Protein AF-A0A416NG43-F1 (afdb_monomer_lite)

Radius of gyration: 13.63 Å; chains: 1; bounding box: 38×30×33 Å

Foldseek 3Di:
DDPPPPPPDDPPDDDPDAWEFAPKFPKDFDPDQDFDWADDPPALKTKTKFFQADLVQQWTDGPNGTHRDDSVRHDPPDDGGTMIIIMGNDTHDD

pLDDT: mean 90.57, std 11.24, range [39.09, 98.0]

Sequence (94 aa):
MERTCPCSYEIGDVLTEPLECLNTDNIILCETNDNIIEKMEGEFKYKLRGKLMDMLNGIVEVKGFKLHIDEDKIPKDMSNGMCIQFEASRIDLW

Secondary structure (DSSP, 8-state):
--------PPTT----SPEEEET-EEEEEES----EEEEPTTSS-EEEEEEEEETTTTEEEETTEEEE--GGGS-TT--TT-EEEEEESEEE--

Structure (mmCIF, N/CA/C/O backbone):
data_AF-A0A416NG43-F1
#
_entry.id   AF-A0A416NG43-F1
#
loop_
_atom_site.group_PDB
_atom_site.id
_atom_site.type_symbol
_atom_site.label_atom_id
_atom_site.label_alt_id
_atom_site.label_comp_id
_atom_site.label_asym_id
_atom_site.label_entity_id
_atom_site.label_seq_id
_atom_site.pdbx_PDB_ins_code
_atom_site.Cartn_x
_atom_site.Cartn_y
_atom_site.Cartn_z
_atom_site.occupancy
_atom_site.B_iso_or_equiv
_atom_site.auth_seq_id
_atom_site.auth_comp_id
_atom_site.auth_asym_id
_atom_site.auth_atom_id
_atom_site.pdbx_PDB_model_num
ATOM 1 N N . MET A 1 1 ? 25.256 -11.220 7.720 1.00 39.09 1 MET A N 1
ATOM 2 C CA . MET A 1 1 ? 25.112 -11.922 6.429 1.00 39.09 1 MET A CA 1
ATOM 3 C C . MET A 1 1 ? 24.018 -11.185 5.683 1.00 39.09 1 MET A C 1
ATOM 5 O O . MET A 1 1 ? 22.851 -11.404 5.978 1.00 39.09 1 MET A O 1
ATOM 9 N N . GLU A 1 2 ? 24.390 -10.204 4.863 1.00 47.78 2 GLU A N 1
ATOM 10 C CA . GLU A 1 2 ? 23.428 -9.438 4.065 1.00 47.78 2 GLU A CA 1
ATOM 11 C C . GLU A 1 2 ? 22.878 -10.369 2.985 1.00 47.78 2 GLU A C 1
ATOM 13 O O . GLU A 1 2 ? 23.621 -10.851 2.132 1.00 47.78 2 GLU A O 1
ATOM 18 N N . ARG A 1 3 ? 21.592 -10.711 3.080 1.00 46.94 3 ARG A N 1
ATOM 19 C CA . ARG A 1 3 ? 20.892 -11.409 2.005 1.00 46.94 3 ARG A CA 1
ATOM 20 C C . ARG A 1 3 ? 20.505 -10.352 0.983 1.00 46.94 3 ARG A C 1
ATOM 22 O O . ARG A 1 3 ? 19.462 -9.727 1.111 1.00 46.94 3 ARG A O 1
ATOM 29 N N . THR A 1 4 ? 21.354 -10.118 -0.007 1.00 52.59 4 THR A N 1
ATOM 30 C CA . THR A 1 4 ? 20.903 -9.498 -1.250 1.00 52.59 4 THR A CA 1
ATOM 31 C C . THR A 1 4 ? 20.074 -10.551 -1.979 1.00 52.59 4 THR A C 1
ATOM 33 O O . THR A 1 4 ? 20.628 -11.445 -2.615 1.00 52.59 4 THR A O 1
ATOM 36 N N . CYS A 1 5 ? 18.749 -10.528 -1.817 1.00 59.12 5 CYS A N 1
ATOM 37 C CA . CYS A 1 5 ? 17.873 -11.332 -2.665 1.00 59.12 5 CYS A CA 1
ATOM 38 C C . CYS A 1 5 ? 18.046 -10.826 -4.106 1.00 59.12 5 CYS A C 1
ATOM 40 O O . CYS A 1 5 ? 17.762 -9.654 -4.364 1.00 59.12 5 CYS A O 1
ATOM 42 N N . PRO A 1 6 ? 18.573 -11.635 -5.044 1.00 73.50 6 PRO A N 1
ATOM 43 C CA . PRO A 1 6 ? 18.583 -11.237 -6.441 1.00 73.50 6 PRO A CA 1
ATOM 44 C C . PRO A 1 6 ? 17.128 -11.100 -6.890 1.00 73.50 6 PRO A C 1
ATOM 46 O O . PRO A 1 6 ? 16.334 -12.023 -6.707 1.00 73.50 6 PRO A O 1
ATOM 49 N N . CYS A 1 7 ? 16.775 -9.939 -7.441 1.00 77.06 7 CYS A N 1
ATOM 50 C CA . CYS A 1 7 ? 15.471 -9.752 -8.062 1.00 77.06 7 CYS A CA 1
ATOM 51 C C . CYS A 1 7 ? 15.331 -10.794 -9.180 1.00 77.06 7 CYS A C 1
ATOM 53 O O . CYS A 1 7 ? 16.156 -10.823 -10.092 1.00 77.06 7 CYS A O 1
ATOM 55 N N . SER A 1 8 ? 14.339 -11.676 -9.064 1.00 83.69 8 SER A N 1
ATOM 56 C CA . SER A 1 8 ? 14.088 -12.758 -10.028 1.00 83.69 8 SER A CA 1
ATOM 57 C C . SER A 1 8 ? 13.07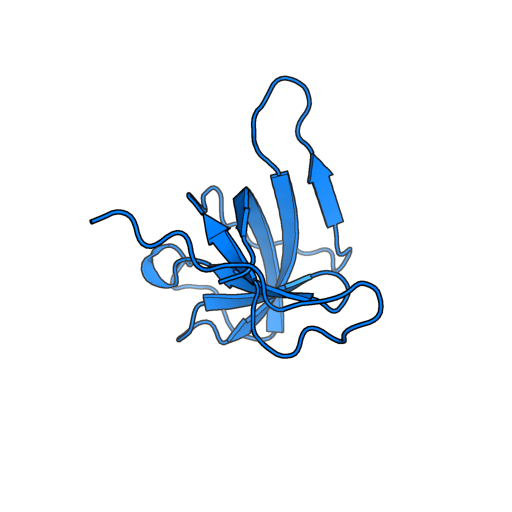8 -12.376 -11.112 1.00 83.69 8 SER A C 1
ATOM 59 O O . SER A 1 8 ? 12.777 -13.197 -11.973 1.00 83.69 8 SER A O 1
ATOM 61 N N . TYR A 1 9 ? 12.570 -11.143 -11.057 1.00 85.19 9 TYR A N 1
ATOM 62 C CA . TYR A 1 9 ? 11.619 -10.609 -12.019 1.00 85.19 9 TYR A CA 1
ATOM 63 C C . TYR A 1 9 ? 12.330 -10.046 -13.244 1.00 85.19 9 TYR A C 1
ATOM 65 O O . TYR A 1 9 ? 13.288 -9.277 -13.131 1.00 85.19 9 TYR A O 1
ATOM 73 N N . GLU A 1 10 ? 11.788 -10.371 -14.409 1.00 89.31 10 GLU A N 1
ATOM 74 C CA . GLU A 1 10 ? 12.196 -9.842 -15.700 1.00 89.31 10 GLU A CA 1
ATOM 75 C C . GLU A 1 10 ? 11.201 -8.784 -16.199 1.00 89.31 10 GLU A C 1
ATOM 77 O O . GLU A 1 10 ? 10.047 -8.683 -15.769 1.00 89.31 10 GLU A O 1
ATOM 82 N N . ILE A 1 11 ? 11.643 -7.957 -17.147 1.00 87.69 11 ILE A N 1
ATOM 83 C CA . ILE A 1 11 ? 10.762 -6.965 -17.771 1.00 87.69 11 ILE A CA 1
ATOM 84 C C . ILE A 1 11 ? 9.637 -7.690 -18.519 1.00 87.69 11 ILE A C 1
ATOM 86 O O . ILE A 1 11 ? 9.887 -8.446 -19.455 1.00 87.69 11 ILE A O 1
ATOM 90 N N . GLY A 1 12 ? 8.394 -7.380 -18.149 1.00 90.12 12 GLY A N 1
ATOM 91 C CA . GLY A 1 12 ? 7.190 -7.994 -18.713 1.00 90.12 12 GLY A CA 1
ATOM 92 C C . GLY A 1 12 ? 6.503 -8.976 -17.767 1.00 90.12 12 GLY A C 1
ATOM 93 O O . GLY A 1 12 ? 5.359 -9.349 -18.033 1.00 90.12 12 GLY A O 1
ATOM 94 N N . ASP A 1 13 ? 7.149 -9.339 -16.658 1.00 89.88 13 ASP A N 1
ATOM 95 C CA . ASP A 1 13 ? 6.531 -10.172 -15.635 1.00 89.88 13 ASP A CA 1
ATOM 96 C C . ASP A 1 13 ? 5.364 -9.463 -14.945 1.00 89.88 13 ASP A C 1
ATOM 98 O O . ASP A 1 13 ? 5.335 -8.240 -14.764 1.00 89.88 13 ASP A O 1
ATOM 102 N N . VAL A 1 14 ? 4.385 -10.267 -14.533 1.00 88.88 14 VAL A N 1
ATOM 103 C CA . VAL A 1 14 ? 3.253 -9.815 -13.727 1.00 88.88 14 VAL A CA 1
ATOM 104 C C . VAL A 1 14 ? 3.587 -10.038 -12.259 1.00 88.88 14 VAL A C 1
ATOM 106 O O . VAL A 1 14 ? 3.793 -11.169 -11.825 1.00 88.88 14 VAL A O 1
ATOM 109 N N . LEU A 1 15 ? 3.592 -8.955 -11.487 1.00 88.06 15 LEU A N 1
ATOM 110 C CA . LEU A 1 15 ? 3.792 -8.999 -10.042 1.00 88.06 15 LEU A CA 1
ATOM 111 C C . LEU A 1 15 ? 2.502 -9.482 -9.366 1.00 88.06 15 LEU A C 1
ATOM 113 O O . LEU A 1 15 ? 1.465 -8.822 -9.456 1.00 88.06 15 LEU A O 1
ATOM 117 N N . THR A 1 16 ? 2.551 -10.648 -8.720 1.00 87.69 16 THR A N 1
ATOM 118 C CA . THR A 1 16 ? 1.401 -11.230 -8.000 1.00 87.69 16 THR A CA 1
ATOM 119 C C . THR A 1 16 ? 1.456 -10.981 -6.499 1.00 87.69 16 THR A C 1
ATOM 121 O O . THR A 1 16 ? 0.405 -10.837 -5.863 1.00 87.69 16 THR A O 1
ATOM 124 N N . GLU A 1 17 ? 2.672 -10.916 -5.959 1.00 91.44 17 GLU A N 1
ATOM 125 C CA . GLU A 1 17 ? 2.938 -10.663 -4.548 1.00 91.44 17 GLU A CA 1
ATOM 126 C C . GLU A 1 17 ? 2.909 -9.159 -4.232 1.00 91.44 17 GLU A C 1
ATOM 128 O O . GLU A 1 17 ? 3.218 -8.341 -5.108 1.00 91.44 17 GLU A O 1
ATOM 133 N N . PRO A 1 18 ? 2.522 -8.769 -3.004 1.00 95.12 18 PRO A N 1
ATOM 134 C CA . PRO A 1 18 ? 2.593 -7.380 -2.573 1.00 95.12 18 PRO A CA 1
ATOM 135 C C . PRO A 1 18 ? 4.024 -6.825 -2.597 1.00 95.12 18 PRO A C 1
ATOM 137 O O . PRO A 1 18 ? 4.977 -7.529 -2.273 1.00 95.12 18 PRO A O 1
ATOM 140 N N . LEU A 1 19 ? 4.165 -5.545 -2.941 1.00 94.75 19 LEU A N 1
ATOM 141 C CA . LEU A 1 19 ? 5.422 -4.803 -2.808 1.00 94.75 19 LEU A CA 1
ATOM 142 C C . LEU A 1 19 ? 5.557 -4.240 -1.400 1.00 94.75 19 LEU A C 1
ATOM 144 O O . LEU A 1 19 ? 4.581 -3.744 -0.843 1.00 94.75 19 LEU A O 1
ATOM 148 N N . GLU A 1 20 ? 6.767 -4.241 -0.857 1.00 95.69 20 GLU A N 1
ATOM 149 C CA . GLU A 1 20 ? 7.016 -3.819 0.518 1.00 95.69 20 GLU A CA 1
ATOM 150 C C . GLU A 1 20 ? 7.219 -2.301 0.610 1.00 95.69 20 GLU A C 1
ATOM 152 O O . GLU A 1 20 ? 8.127 -1.750 -0.020 1.00 95.69 20 GLU A O 1
ATOM 157 N N . CYS A 1 21 ? 6.416 -1.607 1.421 1.00 96.50 21 CYS A N 1
ATOM 158 C CA . CYS A 1 21 ? 6.597 -0.185 1.713 1.00 96.50 21 CYS A CA 1
ATOM 159 C C . CYS A 1 21 ? 7.382 0.031 3.014 1.00 96.50 21 CYS A C 1
ATOM 161 O O . CYS A 1 21 ? 6.874 -0.130 4.126 1.00 96.50 21 CYS A O 1
ATOM 163 N N . LEU A 1 22 ? 8.625 0.497 2.877 1.00 94.56 22 LEU A N 1
ATOM 164 C CA . LEU A 1 22 ? 9.525 0.715 4.007 1.00 94.56 22 LEU A CA 1
ATOM 165 C C . LEU A 1 22 ? 9.343 2.095 4.644 1.00 94.56 22 LEU A C 1
ATOM 167 O O . LEU A 1 22 ? 9.211 3.112 3.955 1.00 94.56 22 LEU A O 1
ATOM 171 N N . ASN A 1 23 ? 9.457 2.121 5.977 1.00 94.31 23 ASN A N 1
ATOM 172 C CA . ASN A 1 23 ? 9.286 3.311 6.818 1.00 94.31 23 ASN A CA 1
ATOM 173 C C . ASN A 1 23 ? 7.951 4.019 6.576 1.00 94.31 23 ASN A C 1
ATOM 175 O O . ASN A 1 23 ? 7.908 5.244 6.501 1.00 94.31 23 ASN A O 1
ATOM 179 N N . THR A 1 24 ? 6.875 3.241 6.458 1.00 95.62 24 THR A N 1
ATOM 180 C CA . THR A 1 24 ? 5.545 3.807 6.251 1.00 95.62 24 THR A CA 1
ATOM 181 C C . THR A 1 24 ? 5.136 4.696 7.429 1.00 95.62 24 THR A C 1
ATOM 183 O O . THR A 1 24 ? 5.300 4.305 8.591 1.00 95.62 24 THR A O 1
ATOM 186 N N . ASP A 1 25 ? 4.632 5.892 7.134 1.00 95.44 25 ASP A N 1
ATOM 187 C CA . ASP A 1 25 ? 4.131 6.872 8.096 1.00 95.44 25 ASP A CA 1
ATOM 188 C C . ASP A 1 25 ? 2.985 7.719 7.514 1.00 95.44 25 ASP A C 1
ATOM 190 O O . ASP A 1 25 ? 2.531 7.502 6.390 1.00 95.44 25 ASP A O 1
ATOM 194 N N . ASN A 1 26 ? 2.451 8.644 8.321 1.00 95.69 26 ASN A N 1
ATOM 195 C CA . ASN A 1 26 ? 1.393 9.582 7.924 1.00 95.69 26 ASN A CA 1
ATOM 196 C C . ASN A 1 26 ? 0.160 8.914 7.284 1.00 95.69 26 ASN A C 1
ATOM 198 O O . ASN A 1 26 ? -0.439 9.455 6.353 1.00 95.69 26 ASN A O 1
ATOM 202 N N . ILE A 1 27 ? -0.229 7.743 7.807 1.00 96.62 27 ILE A N 1
ATOM 203 C CA . ILE A 1 27 ? -1.413 7.007 7.358 1.00 96.62 27 ILE A CA 1
ATOM 204 C C . ILE A 1 27 ? -2.671 7.767 7.796 1.00 96.62 27 ILE A C 1
ATOM 206 O O . ILE A 1 27 ? -2.977 7.858 8.985 1.00 96.62 27 ILE A O 1
ATOM 210 N N . ILE A 1 28 ? -3.408 8.307 6.829 1.00 95.44 28 ILE A N 1
ATOM 211 C CA . ILE A 1 28 ? -4.628 9.089 7.045 1.00 95.44 28 ILE A CA 1
ATOM 212 C C . ILE A 1 28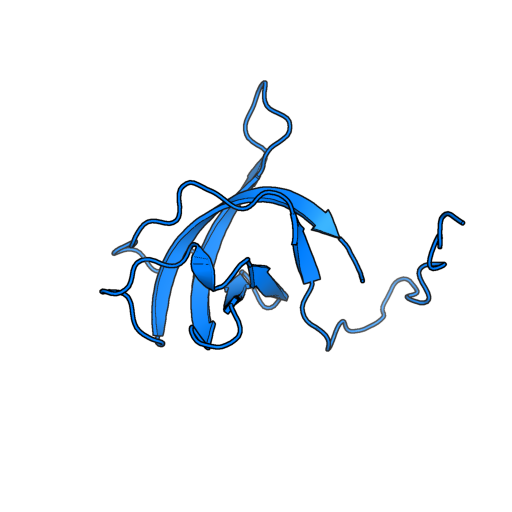 ? -5.764 8.610 6.141 1.00 95.44 28 ILE A C 1
ATOM 214 O O . ILE A 1 28 ? -5.541 8.150 5.020 1.00 95.44 28 ILE A O 1
ATOM 218 N N . LEU A 1 29 ? -7.002 8.765 6.611 1.00 94.62 29 LEU A N 1
ATOM 219 C CA . LEU A 1 29 ? -8.194 8.521 5.803 1.00 94.62 29 LEU A CA 1
ATOM 220 C C . LEU A 1 29 ? -8.301 9.568 4.685 1.00 94.62 29 LEU A C 1
ATOM 222 O O . LEU A 1 29 ? -8.032 10.750 4.899 1.00 94.62 29 LEU A O 1
ATOM 226 N N . CYS A 1 30 ? -8.722 9.141 3.498 1.00 90.44 30 CYS A N 1
ATOM 227 C CA . CYS A 1 30 ? -9.037 10.013 2.374 1.00 90.44 30 CYS A CA 1
ATOM 228 C C . CYS A 1 30 ? -10.483 9.812 1.927 1.00 90.44 30 CYS A C 1
ATOM 230 O O . CYS A 1 30 ? -10.936 8.691 1.719 1.00 90.44 30 CYS A O 1
ATOM 232 N N . GLU A 1 31 ? -11.201 10.916 1.729 1.00 85.50 31 GLU A N 1
ATOM 233 C CA . GLU A 1 31 ? -12.568 10.889 1.189 1.00 85.50 31 GLU A CA 1
ATOM 234 C C . GLU A 1 31 ? -12.591 10.695 -0.336 1.00 85.50 31 GLU A C 1
ATOM 236 O O . GLU A 1 31 ? -13.599 10.282 -0.907 1.00 85.50 31 GLU A O 1
ATOM 241 N N . THR A 1 32 ? -11.479 11.001 -1.010 1.00 80.94 32 THR A N 1
ATOM 242 C CA . THR A 1 32 ? -11.341 10.885 -2.464 1.00 80.94 32 THR A CA 1
ATOM 243 C C . THR A 1 32 ? -10.712 9.554 -2.850 1.00 80.94 32 THR A C 1
ATOM 245 O O . THR A 1 32 ? -9.722 9.130 -2.261 1.00 80.94 32 THR A O 1
ATOM 248 N N . ASN A 1 33 ? -11.254 8.930 -3.897 1.00 76.31 33 ASN A N 1
ATOM 249 C CA . ASN A 1 33 ? -10.794 7.634 -4.410 1.00 76.31 33 ASN A CA 1
ATOM 250 C C . ASN A 1 33 ? -9.682 7.758 -5.469 1.00 76.31 33 ASN A C 1
ATOM 252 O O . ASN A 1 33 ? -9.430 6.818 -6.222 1.00 76.31 33 ASN A O 1
ATOM 256 N N . ASP A 1 34 ? -9.045 8.925 -5.572 1.00 85.25 34 ASP A N 1
ATOM 257 C CA . ASP A 1 34 ? -7.995 9.158 -6.559 1.00 85.25 34 ASP A CA 1
ATOM 258 C C . ASP A 1 34 ? -6.712 8.440 -6.140 1.00 85.25 34 ASP A C 1
ATOM 260 O O . ASP A 1 34 ? -6.011 8.876 -5.230 1.00 85.25 34 ASP A O 1
ATOM 264 N N . ASN A 1 35 ? -6.371 7.350 -6.822 1.00 86.75 35 ASN A N 1
ATOM 265 C CA . ASN A 1 35 ? -5.119 6.649 -6.562 1.00 86.75 35 ASN A CA 1
ATOM 266 C C . ASN A 1 35 ? -3.922 7.487 -7.041 1.00 86.75 35 ASN A C 1
ATOM 268 O O . ASN A 1 35 ? -3.820 7.815 -8.231 1.00 86.75 35 ASN A O 1
ATOM 272 N N . ILE A 1 36 ? -2.982 7.786 -6.140 1.00 92.25 36 ILE A N 1
ATOM 273 C CA . ILE A 1 36 ? -1.765 8.555 -6.444 1.00 92.25 36 ILE A CA 1
ATOM 274 C C . ILE A 1 36 ? -0.508 7.793 -6.036 1.00 92.25 36 ILE A C 1
ATOM 276 O O . ILE A 1 36 ? -0.504 7.049 -5.059 1.00 92.25 36 ILE A O 1
ATOM 280 N N . ILE A 1 37 ? 0.559 8.013 -6.800 1.00 94.50 37 ILE A N 1
ATOM 281 C CA . ILE A 1 37 ? 1.938 7.694 -6.429 1.00 94.50 37 ILE A CA 1
ATOM 282 C C . ILE A 1 37 ? 2.741 8.921 -6.841 1.00 94.50 37 ILE A C 1
ATOM 284 O O . ILE A 1 37 ? 2.865 9.204 -8.033 1.00 94.50 37 ILE A O 1
ATOM 288 N N . GLU A 1 38 ? 3.225 9.676 -5.866 1.00 95.19 38 GLU A N 1
ATOM 289 C CA . GLU A 1 38 ? 3.907 10.945 -6.091 1.00 95.19 38 GLU A CA 1
ATOM 290 C C . GLU A 1 38 ? 5.216 10.967 -5.308 1.00 95.19 38 GLU A C 1
ATOM 292 O O . GLU A 1 38 ? 5.239 10.675 -4.114 1.00 95.19 38 GLU A O 1
ATOM 297 N N . LYS A 1 39 ? 6.322 11.301 -5.976 1.00 94.62 39 LYS A N 1
ATOM 298 C CA . LYS A 1 39 ? 7.593 11.539 -5.292 1.00 94.62 39 LYS A CA 1
ATOM 299 C C . LYS A 1 39 ? 7.561 12.935 -4.678 1.00 94.62 39 LYS A C 1
ATOM 301 O O . LYS A 1 39 ? 7.314 13.900 -5.394 1.00 94.62 39 LYS A O 1
ATOM 306 N N . MET A 1 40 ? 7.849 13.042 -3.387 1.00 93.56 40 MET A N 1
ATOM 307 C CA . MET A 1 40 ? 7.868 14.328 -2.693 1.00 93.56 40 MET A CA 1
ATOM 308 C C . MET A 1 40 ? 9.139 15.105 -3.061 1.00 93.56 40 MET A C 1
ATOM 310 O O . MET A 1 40 ? 10.254 14.596 -2.925 1.00 93.56 40 MET A O 1
ATOM 314 N N . GLU A 1 41 ? 8.989 16.327 -3.575 1.00 92.19 41 GLU A N 1
ATOM 315 C CA . GLU A 1 41 ? 10.135 17.163 -3.946 1.00 92.19 41 GLU A CA 1
ATOM 316 C C . GLU A 1 41 ? 10.973 17.535 -2.717 1.00 92.19 41 GLU A C 1
ATOM 318 O O . GLU A 1 41 ? 10.449 17.946 -1.687 1.00 92.19 41 GLU A O 1
ATOM 323 N N . GLY A 1 42 ? 12.296 17.396 -2.829 1.00 91.44 42 GLY A N 1
ATOM 324 C CA . GLY A 1 42 ? 13.223 17.677 -1.728 1.00 91.44 42 GLY A CA 1
ATOM 325 C C . GLY A 1 42 ? 13.315 16.576 -0.664 1.00 91.44 42 GLY A C 1
ATOM 326 O O . GLY A 1 42 ? 14.175 16.669 0.209 1.00 91.44 42 GLY A O 1
ATOM 327 N N . GLU A 1 43 ? 12.512 15.514 -0.766 1.00 90.94 43 GLU A N 1
ATOM 328 C CA . GLU A 1 43 ? 12.491 14.402 0.186 1.00 90.94 43 GLU A CA 1
ATOM 329 C C . GLU A 1 43 ? 12.783 13.051 -0.486 1.00 90.94 43 GLU A C 1
ATOM 331 O O . GLU A 1 43 ? 12.562 12.834 -1.680 1.00 90.94 43 GLU A O 1
ATOM 336 N N . PHE A 1 44 ? 13.275 12.096 0.305 1.00 90.50 44 PHE A N 1
ATOM 337 C CA . PHE A 1 44 ? 13.439 10.700 -0.111 1.00 90.50 44 PHE A CA 1
ATOM 338 C C . PHE A 1 44 ? 12.217 9.875 0.298 1.00 90.50 44 PHE A C 1
ATOM 340 O O . PHE A 1 44 ? 12.335 8.858 0.980 1.00 90.50 44 PHE A O 1
ATOM 347 N N . LYS A 1 45 ? 11.036 10.367 -0.080 1.00 95.00 45 LYS A N 1
ATOM 348 C CA . LYS A 1 45 ? 9.746 9.764 0.239 1.00 95.00 45 LYS A CA 1
ATOM 349 C C . LYS A 1 45 ? 8.785 9.837 -0.937 1.00 95.00 45 LYS A C 1
ATOM 351 O O . LYS A 1 45 ? 8.898 10.683 -1.829 1.00 95.00 45 LYS A O 1
ATOM 356 N N . TYR A 1 46 ? 7.819 8.939 -0.895 1.00 96.56 46 TYR A N 1
ATOM 357 C CA . TYR A 1 46 ? 6.678 8.896 -1.782 1.00 96.56 46 TYR A CA 1
ATOM 358 C C . TYR A 1 46 ? 5.417 9.100 -0.971 1.00 96.56 46 TYR A C 1
ATOM 360 O O . TYR A 1 46 ? 5.279 8.544 0.114 1.00 96.56 46 TYR A O 1
ATOM 368 N N . LYS A 1 47 ? 4.487 9.848 -1.545 1.00 96.19 47 LYS A N 1
ATOM 369 C CA . LYS A 1 47 ? 3.116 9.963 -1.086 1.00 96.19 47 LYS A CA 1
ATOM 370 C C . LYS A 1 47 ? 2.253 9.052 -1.944 1.00 96.19 47 LYS A C 1
ATOM 372 O O . LYS A 1 47 ? 2.217 9.188 -3.170 1.00 96.19 47 LYS A O 1
ATOM 377 N N . LEU A 1 48 ? 1.573 8.117 -1.300 1.00 97.19 48 LEU A N 1
ATOM 378 C CA . LEU A 1 48 ? 0.728 7.129 -1.952 1.00 97.19 48 LEU A CA 1
ATOM 379 C C . LEU A 1 48 ? -0.707 7.280 -1.469 1.00 97.19 48 LEU A C 1
ATOM 381 O O . LEU A 1 48 ? -0.950 7.617 -0.311 1.00 97.19 48 LEU A O 1
ATOM 385 N N . ARG A 1 49 ? -1.666 7.017 -2.356 1.00 97.25 49 ARG A N 1
ATOM 386 C CA . ARG A 1 49 ? -3.076 6.873 -1.989 1.00 97.25 49 ARG A CA 1
ATOM 387 C C . ARG A 1 49 ? -3.653 5.647 -2.659 1.00 97.25 49 ARG A C 1
ATOM 389 O O . ARG A 1 49 ? -3.464 5.464 -3.861 1.00 97.25 49 ARG A O 1
ATOM 396 N N . GLY A 1 50 ? -4.355 4.846 -1.871 1.00 96.50 50 GLY A N 1
ATOM 397 C CA . GLY A 1 50 ? -4.913 3.581 -2.308 1.00 96.50 50 GLY A CA 1
ATOM 398 C C . GLY A 1 50 ? -6.077 3.122 -1.462 1.00 96.50 50 GLY A C 1
ATOM 399 O O . GLY A 1 50 ? -6.439 3.742 -0.463 1.00 96.50 50 GLY A O 1
ATOM 400 N N . LYS A 1 51 ? -6.662 2.004 -1.865 1.00 96.75 51 LYS A N 1
ATOM 401 C CA . LYS A 1 51 ? -7.742 1.354 -1.136 1.00 96.75 51 LYS A CA 1
ATOM 402 C C . LYS A 1 51 ? -7.167 0.343 -0.153 1.00 96.75 51 LYS A C 1
ATOM 404 O O . LYS A 1 51 ? -6.457 -0.569 -0.565 1.00 96.75 51 LYS A O 1
ATOM 409 N N . LEU A 1 52 ? -7.498 0.468 1.128 1.00 96.94 52 LEU A N 1
ATOM 410 C CA . LEU A 1 52 ? -7.151 -0.524 2.140 1.00 96.94 52 LEU A CA 1
ATOM 411 C C . LEU A 1 52 ? -7.944 -1.807 1.863 1.00 96.94 52 LEU A C 1
ATOM 413 O O . LEU A 1 52 ? -9.168 -1.829 1.997 1.00 96.94 52 LEU A O 1
ATOM 417 N N . MET A 1 53 ? -7.266 -2.859 1.420 1.00 97.50 53 MET A N 1
ATOM 418 C CA . MET A 1 53 ? -7.894 -4.121 1.020 1.00 97.50 53 MET A CA 1
ATOM 419 C C . MET A 1 53 ? -7.961 -5.108 2.180 1.00 97.50 53 MET A C 1
ATOM 421 O O . MET A 1 53 ? -8.970 -5.797 2.330 1.00 97.50 53 MET A O 1
ATOM 425 N N . ASP A 1 54 ? -6.908 -5.148 2.996 1.00 97.69 54 ASP A N 1
ATOM 426 C CA . ASP A 1 54 ? -6.809 -6.020 4.161 1.00 97.69 54 ASP A CA 1
ATOM 427 C C . ASP A 1 54 ? -6.035 -5.327 5.285 1.00 97.69 54 ASP A C 1
ATOM 429 O O . ASP A 1 54 ? -4.812 -5.246 5.245 1.00 97.69 54 ASP A O 1
ATOM 433 N N . MET A 1 55 ? -6.750 -4.817 6.289 1.00 96.12 55 MET A N 1
ATOM 434 C CA . MET A 1 55 ? -6.138 -4.124 7.422 1.00 96.12 55 MET A CA 1
ATOM 435 C C . MET A 1 55 ? -5.342 -5.051 8.338 1.00 96.12 55 MET A C 1
ATOM 437 O O . MET A 1 55 ? -4.439 -4.576 9.011 1.00 96.12 55 MET A O 1
ATOM 441 N N . LEU A 1 56 ? -5.690 -6.342 8.405 1.00 95.56 56 LEU A N 1
ATOM 442 C CA . LEU A 1 56 ? -5.037 -7.273 9.328 1.00 95.56 56 LEU A CA 1
ATOM 443 C C . LEU A 1 56 ? -3.644 -7.657 8.840 1.00 95.56 56 LEU A C 1
ATOM 445 O O . LEU A 1 56 ? -2.790 -7.971 9.656 1.00 95.56 56 LEU A O 1
ATOM 449 N N . ASN A 1 57 ? -3.448 -7.636 7.523 1.00 96.62 57 ASN A N 1
ATOM 450 C CA . ASN A 1 57 ? -2.187 -7.960 6.864 1.00 96.62 57 ASN A CA 1
ATOM 451 C C . ASN A 1 57 ? -1.580 -6.740 6.152 1.00 96.62 57 ASN A C 1
ATOM 453 O O . ASN A 1 57 ? -0.779 -6.914 5.244 1.00 96.62 57 ASN A O 1
ATOM 457 N N . GLY A 1 58 ? -2.042 -5.522 6.451 1.00 97.25 58 GLY A N 1
ATOM 458 C CA . GLY A 1 58 ? -1.442 -4.302 5.908 1.00 97.25 58 GLY A CA 1
ATOM 459 C C . GLY A 1 58 ? -1.496 -4.141 4.381 1.00 97.25 58 GLY A C 1
ATOM 460 O O . GLY A 1 58 ? -0.615 -3.510 3.805 1.00 97.25 58 GLY A O 1
ATOM 461 N N . ILE A 1 59 ? -2.495 -4.697 3.684 1.00 98.00 59 ILE A N 1
ATOM 462 C CA . ILE A 1 59 ? -2.542 -4.675 2.211 1.00 98.00 59 ILE A CA 1
ATOM 463 C C . ILE A 1 59 ? -3.356 -3.499 1.680 1.00 98.00 59 ILE A C 1
ATOM 465 O O . ILE A 1 59 ? -4.558 -3.380 1.938 1.00 98.00 59 ILE A O 1
ATOM 469 N N . VAL A 1 60 ? -2.726 -2.693 0.828 1.00 97.31 60 VAL A N 1
ATOM 470 C CA . VAL A 1 60 ? -3.321 -1.541 0.146 1.00 97.31 60 VAL A CA 1
ATOM 471 C C . VAL A 1 60 ? -3.197 -1.706 -1.365 1.00 97.31 60 VAL A C 1
ATOM 473 O O . VAL A 1 60 ? -2.127 -2.011 -1.881 1.00 97.31 60 VAL A O 1
ATOM 476 N N . GLU A 1 61 ? -4.284 -1.493 -2.101 1.00 96.56 61 GLU A N 1
ATOM 477 C CA . GLU A 1 61 ? -4.256 -1.441 -3.563 1.00 96.56 61 GLU A CA 1
ATOM 478 C C . GLU A 1 61 ? -4.010 -0.008 -4.036 1.00 96.56 61 GLU A C 1
ATOM 480 O O . GLU A 1 61 ? -4.793 0.894 -3.734 1.00 96.56 61 GLU A O 1
ATOM 485 N N . VAL A 1 62 ? -2.925 0.197 -4.782 1.00 95.81 62 VAL A N 1
ATOM 486 C CA . VAL A 1 62 ? -2.560 1.482 -5.382 1.00 95.81 62 VAL A CA 1
ATOM 487 C C . VAL A 1 62 ? -2.312 1.282 -6.873 1.00 95.81 62 VAL A C 1
ATOM 489 O O . VAL A 1 62 ? -1.311 0.691 -7.274 1.00 95.81 62 VAL A O 1
ATOM 492 N N . L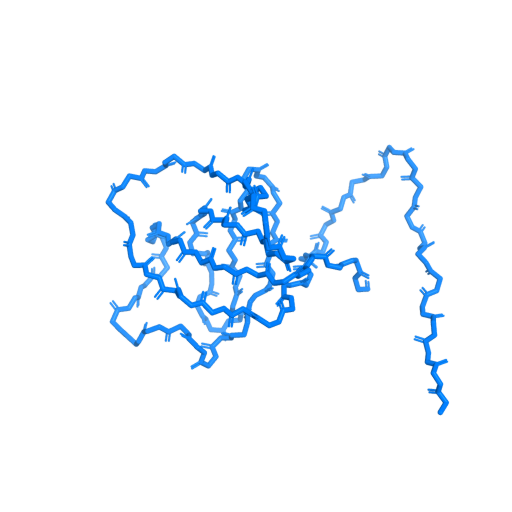YS A 1 63 ? -3.208 1.806 -7.718 1.00 92.31 63 LYS A N 1
ATOM 493 C CA . LYS A 1 63 ? -3.101 1.738 -9.193 1.00 92.31 63 LYS A CA 1
ATOM 494 C C . LYS A 1 63 ? -2.860 0.314 -9.728 1.00 92.31 63 LYS A C 1
ATOM 496 O O . LYS A 1 63 ? -2.109 0.128 -10.682 1.00 92.31 63 LYS A O 1
ATOM 501 N N . GLY A 1 64 ? -3.505 -0.682 -9.129 1.00 91.81 64 GLY A N 1
ATOM 502 C CA . GLY A 1 64 ? -3.385 -2.090 -9.509 1.00 91.81 64 GLY A CA 1
ATOM 503 C C . GLY A 1 64 ? -2.220 -2.841 -8.860 1.00 91.81 64 GLY A C 1
ATOM 504 O O . GLY A 1 64 ? -2.178 -4.065 -8.967 1.00 91.81 64 GLY A O 1
ATOM 505 N N . PHE A 1 65 ? -1.317 -2.161 -8.149 1.00 93.56 65 PHE A N 1
ATOM 506 C CA . PHE A 1 65 ? -0.310 -2.818 -7.318 1.00 93.56 65 PHE A CA 1
ATOM 507 C C . PHE A 1 65 ? -0.878 -3.105 -5.935 1.00 93.56 65 PHE A C 1
ATOM 509 O O . PHE A 1 65 ? -1.545 -2.257 -5.343 1.00 93.56 65 PHE A O 1
ATOM 516 N N . LYS A 1 66 ? -0.572 -4.286 -5.399 1.00 96.12 66 LYS A N 1
ATOM 517 C CA . LYS A 1 66 ? -0.737 -4.557 -3.972 1.00 96.12 66 LYS A CA 1
ATOM 518 C C . LYS A 1 66 ? 0.519 -4.078 -3.265 1.00 96.12 66 LYS A C 1
ATOM 520 O O . LYS A 1 66 ? 1.615 -4.472 -3.647 1.00 96.12 66 LYS A O 1
ATOM 525 N N . LEU A 1 67 ? 0.352 -3.239 -2.262 1.00 97.12 67 LEU A N 1
ATOM 526 C CA . LEU A 1 67 ? 1.420 -2.758 -1.405 1.00 97.12 67 LEU A CA 1
ATOM 527 C C . LEU A 1 67 ? 1.175 -3.283 0.002 1.00 97.12 67 LEU A C 1
ATOM 529 O O . LEU A 1 67 ? 0.039 -3.258 0.476 1.00 97.12 67 LEU A O 1
ATOM 533 N N . HIS A 1 68 ? 2.231 -3.762 0.637 1.00 97.81 68 HIS A N 1
ATOM 534 C CA . HIS A 1 68 ? 2.257 -4.112 2.042 1.00 97.81 68 HIS A CA 1
ATOM 535 C C . HIS A 1 68 ? 2.802 -2.923 2.838 1.00 97.81 68 HIS A C 1
ATOM 537 O O . HIS A 1 68 ? 3.851 -2.369 2.502 1.00 97.81 68 HIS A O 1
ATOM 543 N N . ILE A 1 69 ? 2.062 -2.509 3.861 1.00 97.38 69 ILE A N 1
ATOM 544 C CA . ILE A 1 69 ? 2.457 -1.507 4.849 1.00 97.38 69 ILE A CA 1
ATOM 545 C C . ILE A 1 69 ? 2.382 -2.133 6.239 1.00 97.38 69 ILE A C 1
ATOM 547 O O . ILE A 1 69 ? 1.557 -3.004 6.474 1.00 97.38 69 ILE A O 1
ATOM 551 N N . ASP A 1 70 ? 3.193 -1.632 7.165 1.00 95.81 70 ASP A N 1
ATOM 552 C CA . ASP A 1 70 ? 3.177 -2.028 8.577 1.00 95.81 70 ASP A CA 1
ATOM 553 C C . ASP A 1 70 ? 1.769 -1.868 9.192 1.00 95.81 70 ASP A C 1
ATOM 555 O O . ASP A 1 70 ? 1.286 -0.746 9.402 1.00 95.81 70 ASP A O 1
ATOM 559 N N . GLU A 1 71 ? 1.101 -2.994 9.445 1.00 95.44 71 GLU A N 1
ATOM 560 C CA . GLU A 1 71 ? -0.282 -3.066 9.910 1.00 95.44 71 GLU A CA 1
ATOM 561 C C . GLU A 1 71 ? -0.473 -2.445 11.298 1.00 95.44 71 GLU A C 1
ATOM 563 O O . GLU A 1 71 ? -1.529 -1.870 11.576 1.00 95.44 71 GLU A O 1
ATOM 568 N N . ASP A 1 72 ? 0.566 -2.458 12.139 1.00 95.81 72 ASP A N 1
ATOM 569 C CA . ASP A 1 72 ? 0.528 -1.878 13.485 1.00 95.81 72 ASP A CA 1
ATOM 570 C C . ASP A 1 72 ? 0.420 -0.346 13.449 1.00 95.81 72 ASP A C 1
ATOM 572 O O . ASP A 1 72 ? 0.012 0.287 14.432 1.00 95.81 72 ASP A O 1
ATOM 576 N N . LYS A 1 73 ? 0.760 0.274 12.312 1.00 96.19 73 LYS A N 1
ATOM 577 C CA . LYS A 1 73 ? 0.650 1.724 12.108 1.00 96.19 73 LYS A CA 1
ATOM 578 C C . LYS A 1 73 ? -0.706 2.162 11.570 1.00 96.19 73 LYS A C 1
ATOM 580 O O . LYS A 1 73 ? -0.969 3.366 11.542 1.00 96.19 73 LYS A O 1
ATOM 585 N N . ILE A 1 74 ? -1.565 1.232 11.154 1.00 96.12 74 ILE A N 1
ATOM 586 C CA . ILE A 1 74 ? -2.893 1.557 10.633 1.00 96.12 74 ILE A CA 1
ATOM 587 C C . ILE A 1 74 ? -3.788 2.029 11.794 1.00 96.12 74 ILE A C 1
ATOM 589 O O . ILE A 1 74 ? -3.961 1.305 12.780 1.00 96.12 74 ILE A O 1
ATOM 593 N N . PRO A 1 75 ? -4.393 3.231 11.713 1.00 94.56 75 PRO A N 1
ATOM 594 C CA . PRO A 1 75 ? -5.340 3.693 12.723 1.00 94.56 75 PRO A CA 1
ATOM 595 C C . PRO A 1 75 ? -6.508 2.715 12.929 1.00 94.56 75 PRO A C 1
ATOM 597 O O . PRO A 1 75 ? -7.110 2.216 11.979 1.00 94.56 75 PRO A O 1
ATOM 600 N N . LYS A 1 76 ? -6.844 2.439 14.196 1.00 92.06 76 LYS A N 1
ATOM 601 C CA . LYS A 1 76 ? -7.803 1.383 14.589 1.00 92.06 76 LYS A CA 1
ATOM 602 C C . LYS A 1 76 ? -9.249 1.640 14.165 1.00 92.06 76 LYS A C 1
ATOM 604 O O . LYS A 1 76 ? -10.064 0.726 14.205 1.00 92.06 76 LYS A O 1
ATOM 609 N N . ASP A 1 77 ? -9.578 2.880 13.835 1.00 91.00 77 ASP A N 1
ATOM 610 C CA . ASP A 1 77 ? -10.881 3.315 13.340 1.00 91.00 77 ASP A CA 1
ATOM 611 C C . ASP A 1 77 ? -11.029 3.160 11.816 1.00 91.00 77 ASP A C 1
ATOM 613 O O . ASP A 1 77 ? -12.102 3.427 11.273 1.00 91.00 77 ASP A O 1
ATOM 617 N N . MET A 1 78 ? -9.988 2.687 11.121 1.00 93.69 78 MET A N 1
ATOM 618 C CA . MET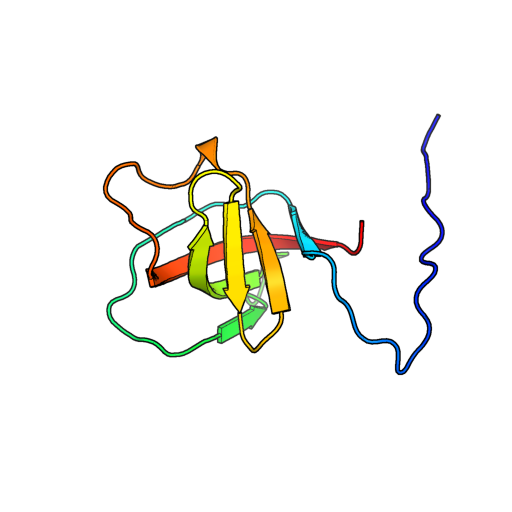 A 1 78 ? -10.058 2.341 9.703 1.00 93.69 78 MET A CA 1
ATOM 619 C C . MET A 1 78 ? -10.724 0.983 9.465 1.00 93.69 78 MET A C 1
ATOM 621 O O . MET A 1 78 ? -10.886 0.154 10.359 1.00 93.69 78 MET A O 1
ATOM 625 N N . SER A 1 79 ? -11.145 0.743 8.225 1.00 94.81 79 SER A N 1
ATOM 626 C CA . SER A 1 79 ? -11.769 -0.513 7.809 1.00 94.81 79 SER A CA 1
ATOM 627 C C . SER A 1 79 ? -11.446 -0.836 6.356 1.00 94.81 79 SER A C 1
ATOM 629 O O . SER A 1 79 ? -11.216 0.060 5.539 1.00 94.81 79 SER A O 1
ATOM 631 N N . ASN A 1 80 ? -11.487 -2.125 6.017 1.00 96.69 80 ASN A N 1
ATOM 632 C CA . ASN A 1 80 ? -11.329 -2.577 4.639 1.00 96.69 80 ASN A CA 1
ATOM 633 C C . ASN A 1 80 ? -12.332 -1.863 3.722 1.00 96.69 80 ASN A C 1
ATOM 635 O O . ASN A 1 80 ? -13.507 -1.691 4.047 1.00 96.69 80 ASN A O 1
ATOM 639 N N . GLY A 1 81 ? -11.856 -1.466 2.550 1.00 94.94 81 GLY A N 1
ATOM 640 C CA . GLY A 1 81 ? -12.611 -0.723 1.556 1.00 94.94 81 GLY A CA 1
ATOM 641 C C . GLY A 1 81 ? -12.425 0.792 1.615 1.00 94.94 81 GLY A C 1
ATOM 642 O O . GLY A 1 81 ? -12.738 1.446 0.620 1.00 94.94 81 GLY A O 1
ATOM 643 N N . MET A 1 82 ? -11.901 1.337 2.717 1.00 95.00 82 MET A N 1
ATOM 644 C CA . MET A 1 82 ? -11.597 2.764 2.837 1.00 95.00 82 MET A CA 1
ATOM 645 C C . MET A 1 82 ? -10.407 3.162 1.961 1.00 95.00 82 MET A C 1
ATOM 647 O O . MET A 1 82 ? -9.483 2.376 1.752 1.00 95.00 82 MET A O 1
ATOM 651 N N . CYS A 1 83 ? -10.421 4.398 1.466 1.00 96.12 83 CYS A N 1
ATOM 652 C CA . CYS A 1 83 ? -9.265 4.979 0.801 1.00 96.12 83 CYS A CA 1
ATOM 653 C C . CYS A 1 83 ? -8.357 5.641 1.841 1.00 96.12 83 CYS A C 1
ATOM 655 O O . CYS A 1 83 ? -8.824 6.414 2.678 1.00 96.12 83 CYS A O 1
ATOM 657 N N . ILE A 1 84 ? -7.066 5.333 1.796 1.00 96.25 84 ILE A N 1
ATOM 658 C CA . ILE A 1 84 ? -6.065 5.874 2.710 1.00 96.25 84 ILE A CA 1
ATOM 659 C C . ILE A 1 84 ? -4.926 6.501 1.922 1.00 96.25 84 ILE A C 1
ATOM 661 O O . ILE A 1 84 ? -4.581 6.052 0.828 1.00 96.25 84 ILE A O 1
ATOM 665 N N . GLN A 1 85 ? -4.335 7.537 2.496 1.00 96.94 85 GLN A N 1
ATOM 666 C CA . GLN A 1 85 ? -3.084 8.112 2.038 1.00 96.94 85 GLN A CA 1
ATOM 667 C C . GLN A 1 85 ? -2.013 7.837 3.074 1.00 96.94 85 GLN A C 1
ATOM 669 O O . GLN A 1 85 ? -2.282 7.897 4.268 1.00 96.94 85 GLN A O 1
ATOM 674 N N . PHE A 1 86 ? -0.809 7.559 2.608 1.00 96.94 86 PHE A N 1
ATOM 675 C CA . PHE A 1 86 ? 0.337 7.291 3.454 1.00 96.94 86 PHE A CA 1
ATOM 676 C C . PHE A 1 86 ? 1.612 7.736 2.752 1.00 96.94 86 PHE A C 1
ATOM 678 O O . PHE A 1 86 ? 1.628 8.001 1.545 1.00 96.94 86 PHE A O 1
ATOM 685 N N . GLU A 1 87 ? 2.679 7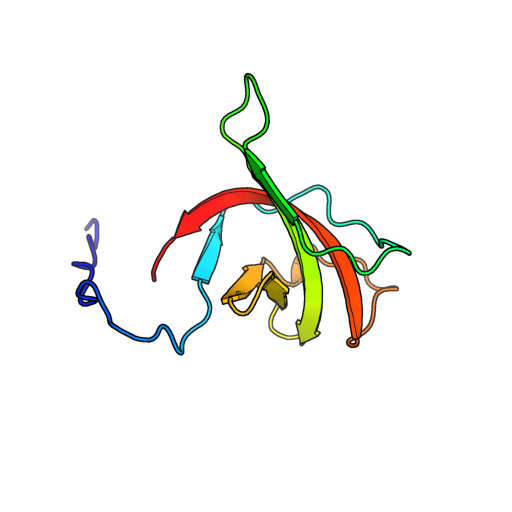.830 3.523 1.00 97.31 87 GLU A N 1
ATOM 686 C CA . GLU A 1 87 ? 4.014 8.105 3.028 1.00 97.31 87 GLU A CA 1
ATOM 687 C C . GLU A 1 87 ? 4.892 6.874 3.218 1.00 97.31 87 GLU A C 1
ATOM 689 O O . GLU A 1 87 ? 4.756 6.158 4.204 1.00 97.31 87 GLU A O 1
ATOM 694 N N . ALA A 1 88 ? 5.786 6.617 2.270 1.00 97.12 88 ALA A N 1
ATOM 695 C CA . ALA A 1 88 ? 6.778 5.553 2.364 1.00 97.12 88 ALA A CA 1
ATOM 696 C C . ALA A 1 88 ? 8.120 6.062 1.841 1.00 97.12 88 ALA A C 1
ATOM 698 O O . ALA A 1 88 ? 8.182 6.762 0.828 1.00 97.12 88 ALA A O 1
ATOM 699 N N . SER A 1 89 ? 9.223 5.707 2.501 1.00 95.56 89 SER A N 1
ATOM 700 C CA . SER A 1 89 ? 10.556 6.094 2.019 1.00 95.56 89 SER A CA 1
ATOM 701 C C . SER A 1 89 ? 10.953 5.315 0.767 1.00 95.56 89 SER A C 1
ATOM 703 O O . SER A 1 89 ? 11.623 5.845 -0.120 1.00 95.56 89 SER A O 1
ATOM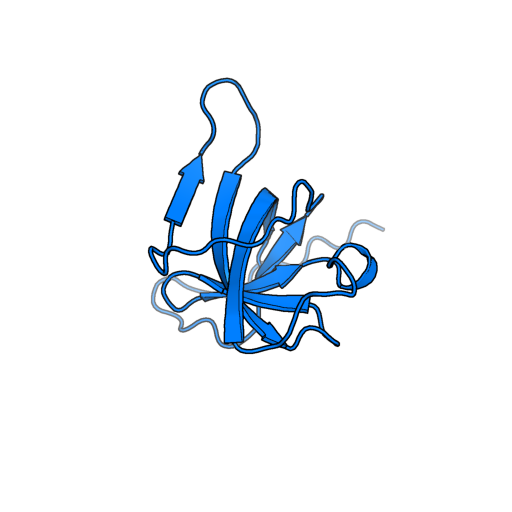 705 N N . ARG A 1 90 ? 10.563 4.038 0.698 1.00 92.56 90 ARG A N 1
ATOM 706 C CA . ARG A 1 90 ? 10.915 3.123 -0.391 1.00 92.56 90 ARG A CA 1
ATOM 707 C C . ARG A 1 90 ? 9.800 2.122 -0.648 1.00 92.56 90 ARG A C 1
ATOM 709 O O . ARG A 1 90 ? 9.032 1.803 0.255 1.00 92.56 90 ARG A O 1
ATOM 716 N N . ILE A 1 91 ? 9.772 1.629 -1.879 1.00 93.06 91 ILE A N 1
ATOM 717 C CA . ILE A 1 91 ? 8.921 0.532 -2.324 1.00 93.06 91 ILE A CA 1
ATOM 718 C C . ILE A 1 91 ? 9.873 -0.518 -2.885 1.00 93.06 91 ILE A C 1
ATOM 720 O O . ILE A 1 91 ? 10.578 -0.238 -3.857 1.00 93.06 91 ILE A O 1
ATOM 724 N N . ASP A 1 92 ? 9.924 -1.679 -2.249 1.00 90.94 92 ASP A N 1
ATOM 725 C CA . ASP A 1 92 ? 10.866 -2.742 -2.572 1.00 90.94 92 ASP A CA 1
ATOM 726 C C . ASP A 1 92 ? 10.125 -3.972 -3.124 1.00 90.94 92 ASP A C 1
ATOM 728 O O . ASP A 1 92 ? 9.005 -4.297 -2.725 1.00 90.94 92 ASP A O 1
ATOM 732 N N . LEU A 1 93 ? 10.777 -4.659 -4.062 1.00 87.44 93 LEU A N 1
ATOM 733 C CA . LEU A 1 93 ? 10.432 -6.027 -4.440 1.00 87.44 93 LEU A CA 1
ATOM 734 C C . LEU A 1 93 ? 11.086 -6.944 -3.404 1.00 87.44 93 LEU A C 1
ATOM 736 O O . LEU A 1 93 ? 12.311 -6.904 -3.259 1.00 87.44 93 LEU A O 1
ATOM 740 N N . TRP A 1 94 ? 10.278 -7.705 -2.671 1.00 71.69 94 TRP A N 1
ATOM 741 C CA . TRP A 1 94 ? 10.749 -8.649 -1.657 1.00 71.69 94 TRP A CA 1
ATOM 742 C C . TRP A 1 94 ? 11.085 -10.017 -2.262 1.00 71.69 94 TRP A C 1
ATOM 744 O O . TRP A 1 94 ? 10.320 -10.481 -3.139 1.00 71.69 94 TRP A O 1
#